Protein AF-A0A1R0KT71-F1 (afdb_monomer_lite)

pLDDT: mean 81.82, std 15.92, range [36.56, 95.31]

Structure (mmCIF, N/CA/C/O backbone):
data_AF-A0A1R0KT71-F1
#
_entry.id   AF-A0A1R0KT71-F1
#
loop_
_atom_site.group_PDB
_atom_site.id
_atom_site.type_symbol
_atom_site.label_atom_id
_atom_site.label_alt_id
_atom_site.label_comp_id
_atom_site.label_asym_id
_atom_site.label_entity_id
_atom_site.label_seq_id
_atom_site.pdbx_PDB_ins_code
_atom_site.Cartn_x
_atom_site.Cartn_y
_atom_site.Cartn_z
_atom_site.occupancy
_atom_site.B_iso_or_equiv
_atom_site.auth_seq_id
_atom_site.auth_comp_id
_atom_site.auth_asym_id
_atom_site.auth_atom_id
_atom_site.pdbx_PDB_model_num
ATOM 1 N N . MET A 1 1 ? 23.504 -13.081 -17.755 1.00 36.56 1 MET A N 1
ATOM 2 C CA . MET A 1 1 ? 23.406 -11.994 -16.762 1.00 36.56 1 MET A CA 1
ATOM 3 C C . MET A 1 1 ? 21.951 -11.585 -16.759 1.00 36.56 1 MET A C 1
ATOM 5 O O . MET A 1 1 ? 21.500 -11.019 -17.740 1.00 36.56 1 MET A O 1
ATOM 9 N N . THR A 1 2 ? 21.198 -12.072 -15.779 1.00 36.91 2 THR A N 1
ATOM 10 C CA . THR A 1 2 ? 19.734 -11.990 -15.740 1.00 36.91 2 THR A CA 1
ATOM 11 C C . THR A 1 2 ? 19.332 -10.580 -15.321 1.00 36.91 2 THR A C 1
ATOM 13 O O . THR A 1 2 ? 19.744 -10.135 -14.251 1.00 36.91 2 THR A O 1
ATOM 16 N N . GLU A 1 3 ? 18.587 -9.878 -16.178 1.00 36.72 3 GLU A N 1
ATOM 17 C CA . GLU A 1 3 ? 17.937 -8.607 -15.853 1.00 36.72 3 GLU A CA 1
ATOM 18 C C . GLU A 1 3 ? 17.087 -8.796 -14.595 1.00 36.72 3 GLU A C 1
ATOM 20 O O . GLU A 1 3 ? 16.128 -9.566 -14.579 1.00 36.72 3 GLU A O 1
ATOM 25 N N . GLN A 1 4 ? 17.475 -8.127 -13.513 1.00 39.97 4 GLN A N 1
ATOM 26 C CA . GLN A 1 4 ? 16.586 -7.941 -12.380 1.00 39.97 4 GLN A CA 1
ATOM 27 C C . GLN A 1 4 ? 15.488 -6.998 -12.867 1.00 39.97 4 GLN A C 1
ATOM 29 O O . GLN A 1 4 ? 15.783 -5.898 -13.333 1.00 39.97 4 GLN A O 1
ATOM 34 N N . ALA A 1 5 ? 14.235 -7.446 -12.803 1.00 41.44 5 ALA A N 1
ATOM 35 C CA . ALA A 1 5 ? 13.073 -6.578 -12.923 1.00 41.44 5 ALA A CA 1
ATOM 36 C C . ALA A 1 5 ? 13.077 -5.633 -11.711 1.00 41.44 5 ALA A C 1
ATOM 38 O O . ALA A 1 5 ? 12.441 -5.886 -10.692 1.00 41.44 5 ALA A O 1
ATOM 39 N N . SER A 1 6 ? 13.918 -4.607 -11.774 1.00 46.97 6 SER A N 1
ATOM 40 C CA . SER A 1 6 ? 14.161 -3.690 -10.674 1.00 46.97 6 SER A CA 1
ATOM 41 C C . SER A 1 6 ? 12.966 -2.752 -10.571 1.00 46.97 6 SER A C 1
ATOM 43 O O . SER A 1 6 ? 12.799 -1.880 -11.428 1.00 46.97 6 SER A O 1
ATOM 45 N N . CYS A 1 7 ? 12.139 -2.911 -9.532 1.00 45.00 7 CYS A N 1
ATOM 46 C CA . CYS A 1 7 ? 11.132 -1.921 -9.155 1.00 45.00 7 CYS A CA 1
ATOM 47 C C . CYS A 1 7 ? 11.887 -0.623 -8.741 1.00 45.00 7 CYS A C 1
ATOM 49 O O . CYS A 1 7 ? 12.167 -0.409 -7.570 1.00 45.00 7 CYS A O 1
ATOM 51 N N . THR A 1 8 ? 12.346 0.200 -9.692 1.00 49.62 8 THR A N 1
ATOM 52 C CA . THR A 1 8 ? 13.276 1.318 -9.424 1.00 49.62 8 THR A CA 1
ATOM 53 C C . THR A 1 8 ? 12.550 2.647 -9.507 1.00 49.62 8 THR A C 1
ATOM 55 O O . THR A 1 8 ? 12.324 3.101 -10.625 1.00 49.62 8 THR A O 1
ATOM 58 N N . PHE A 1 9 ? 12.222 3.320 -8.395 1.00 49.16 9 PHE A N 1
ATOM 59 C CA . PHE A 1 9 ? 11.550 4.622 -8.516 1.00 49.16 9 PHE A CA 1
ATOM 60 C C . PHE A 1 9 ? 11.795 5.613 -7.360 1.00 49.16 9 PHE A C 1
ATOM 62 O O . PHE A 1 9 ? 11.609 5.264 -6.207 1.00 49.16 9 PHE A O 1
ATOM 69 N N . GLY A 1 10 ? 12.136 6.865 -7.719 1.00 46.00 10 GLY A N 1
ATOM 70 C CA . GLY A 1 10 ? 11.823 8.124 -7.006 1.00 46.00 10 GLY A CA 1
ATOM 71 C C . GLY A 1 10 ? 12.517 8.441 -5.670 1.00 46.00 10 GLY A C 1
ATOM 72 O O . GLY A 1 10 ? 12.702 7.574 -4.830 1.00 46.00 10 GLY A O 1
ATOM 73 N N . ALA A 1 11 ? 12.874 9.713 -5.452 1.00 46.03 11 ALA A N 1
ATOM 74 C CA . ALA A 1 11 ? 13.258 10.247 -4.138 1.00 46.03 11 ALA A CA 1
ATOM 75 C C . ALA A 1 11 ? 12.005 10.470 -3.253 1.00 46.03 11 ALA A C 1
ATOM 77 O O . ALA A 1 11 ? 10.945 10.764 -3.811 1.00 46.03 11 ALA A O 1
ATOM 78 N N . PRO A 1 12 ? 12.104 10.367 -1.911 1.00 51.34 12 PRO A N 1
ATOM 79 C CA . PRO A 1 12 ? 10.950 10.451 -1.012 1.00 51.34 12 PRO A CA 1
ATOM 80 C C . PRO A 1 12 ? 10.270 11.825 -1.083 1.00 51.34 12 PRO A C 1
ATOM 82 O O . PRO A 1 12 ? 10.936 12.861 -1.078 1.00 51.34 12 PRO A O 1
ATOM 85 N N . VAL A 1 13 ? 8.936 11.819 -1.157 1.00 53.25 13 VAL A N 1
ATOM 86 C CA . VAL A 1 13 ? 8.107 12.995 -1.495 1.00 53.25 13 VAL A CA 1
ATOM 87 C C . VAL A 1 13 ? 7.342 13.591 -0.309 1.00 53.25 13 VAL A C 1
ATOM 89 O O . VAL A 1 13 ? 6.807 14.681 -0.451 1.00 53.25 13 VAL A O 1
ATOM 92 N N . HIS A 1 14 ? 7.354 12.974 0.877 1.00 53.25 14 HIS A N 1
ATOM 93 C CA . HIS A 1 14 ? 6.805 13.544 2.115 1.00 53.25 14 HIS A CA 1
ATOM 94 C C . HIS A 1 14 ? 7.548 12.971 3.338 1.00 53.25 14 HIS A C 1
ATOM 96 O O . HIS A 1 14 ? 7.906 11.800 3.347 1.00 53.25 14 HIS A O 1
ATOM 102 N N . GLU A 1 15 ? 7.776 13.776 4.385 1.00 57.28 15 GLU A N 1
ATOM 103 C CA . GLU A 1 15 ? 8.424 13.323 5.639 1.00 57.28 15 GLU A CA 1
ATOM 104 C C . GLU A 1 15 ? 7.526 12.368 6.458 1.00 57.28 15 GLU A C 1
ATOM 106 O O . GLU A 1 15 ? 7.992 11.642 7.337 1.00 57.28 15 GLU A O 1
ATOM 111 N N . GLN A 1 16 ? 6.221 12.341 6.165 1.00 73.44 16 GLN A N 1
ATOM 112 C CA . GLN A 1 16 ? 5.264 11.467 6.836 1.00 73.44 16 GLN A CA 1
ATOM 113 C C . GLN A 1 16 ? 5.287 10.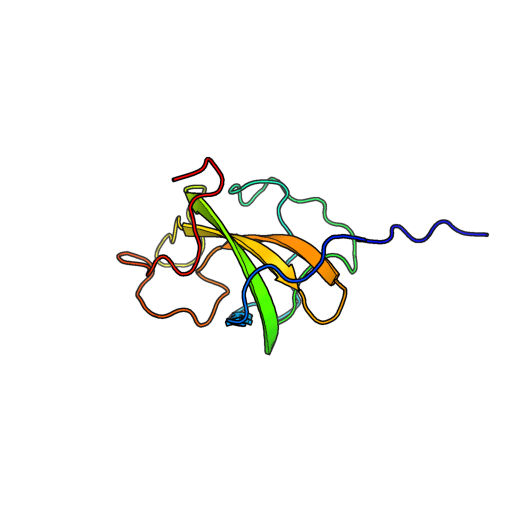057 6.244 1.00 73.44 16 GLN A C 1
ATOM 115 O O . GLN A 1 16 ? 4.886 9.834 5.102 1.00 73.44 16 GLN A O 1
ATOM 120 N N . ARG A 1 17 ? 5.691 9.101 7.082 1.00 85.12 17 ARG A N 1
ATOM 121 C CA . ARG A 1 17 ? 5.608 7.666 6.807 1.00 85.12 17 ARG A CA 1
ATOM 122 C C . ARG A 1 17 ? 4.395 7.044 7.489 1.00 85.12 17 ARG A C 1
ATOM 124 O O . ARG A 1 17 ? 4.103 7.347 8.647 1.00 85.12 17 ARG A O 1
ATOM 131 N N . TRP A 1 18 ? 3.762 6.110 6.797 1.00 91.38 18 TRP A N 1
ATOM 132 C CA . TRP A 1 18 ? 2.638 5.315 7.289 1.00 91.38 18 TRP A CA 1
ATOM 133 C C . TRP A 1 18 ? 3.025 3.846 7.300 1.00 91.38 18 TRP A C 1
ATOM 135 O O . TRP A 1 18 ? 3.858 3.424 6.510 1.00 91.38 18 TRP A O 1
ATOM 145 N N . GLN A 1 19 ? 2.468 3.058 8.209 1.00 93.00 19 GLN A N 1
ATOM 146 C CA . GLN A 1 19 ? 2.726 1.622 8.240 1.00 93.00 19 GLN A CA 1
ATOM 147 C C . GLN A 1 19 ? 1.653 0.876 7.467 1.00 93.00 19 GLN A C 1
ATOM 149 O O . GLN A 1 19 ? 0.460 1.148 7.627 1.00 93.00 19 GLN A O 1
ATOM 154 N N . ALA A 1 20 ? 2.092 -0.112 6.694 1.00 92.81 20 ALA A N 1
ATOM 155 C CA . ALA A 1 20 ? 1.199 -1.075 6.087 1.00 92.81 20 ALA A CA 1
ATOM 156 C C . ALA A 1 20 ? 0.564 -1.979 7.160 1.00 92.81 20 ALA A C 1
ATOM 158 O O . ALA A 1 20 ? 1.262 -2.606 7.964 1.00 92.81 20 ALA A O 1
ATOM 159 N N . VAL A 1 21 ? -0.760 -2.078 7.153 1.00 93.06 21 VAL A N 1
ATOM 160 C CA . VAL A 1 21 ? -1.572 -2.936 8.030 1.00 93.06 21 VAL A CA 1
ATOM 161 C C . VAL A 1 21 ? -2.441 -3.864 7.189 1.00 93.06 21 VAL A C 1
ATOM 163 O O . VAL A 1 21 ? -2.597 -3.646 5.992 1.00 93.06 21 VAL A O 1
ATOM 166 N N . ASP A 1 22 ? -2.947 -4.946 7.786 1.00 89.94 22 ASP A N 1
ATOM 167 C CA . ASP A 1 22 ? -3.835 -5.923 7.131 1.00 89.94 22 ASP A CA 1
ATOM 168 C C . ASP A 1 22 ? -3.290 -6.534 5.816 1.00 89.94 22 ASP A C 1
ATOM 170 O O . ASP A 1 22 ? -4.024 -7.105 5.012 1.00 89.94 22 ASP A O 1
ATOM 174 N N . ALA A 1 23 ? -1.970 -6.476 5.619 1.00 88.12 23 ALA A N 1
ATOM 175 C CA . ALA A 1 23 ? -1.243 -6.980 4.453 1.00 88.12 23 ALA A CA 1
ATOM 176 C C . ALA A 1 23 ? -0.508 -8.302 4.759 1.00 88.12 23 ALA A C 1
ATOM 178 O O . ALA A 1 23 ? 0.642 -8.516 4.355 1.00 88.12 23 ALA A O 1
ATOM 179 N N . VAL A 1 24 ? -1.151 -9.191 5.527 1.00 83.94 24 VAL A N 1
ATOM 180 C CA . VAL A 1 24 ? -0.589 -10.500 5.895 1.00 83.94 24 VAL A CA 1
ATOM 181 C C . VAL A 1 24 ? -0.395 -11.343 4.631 1.00 83.94 24 VAL A C 1
ATOM 183 O O . VAL A 1 24 ? -1.354 -11.662 3.936 1.00 83.94 24 VAL A O 1
ATOM 186 N N . GLY A 1 25 ? 0.853 -11.719 4.339 1.00 83.62 25 GLY A N 1
ATOM 187 C CA . GLY A 1 25 ? 1.221 -12.454 3.119 1.00 83.62 25 GLY A CA 1
ATOM 188 C C . GLY A 1 25 ? 1.687 -11.572 1.957 1.00 83.62 25 GLY A C 1
ATOM 189 O O . GLY A 1 25 ? 2.121 -12.105 0.938 1.00 83.62 25 GLY A O 1
ATOM 190 N N . GLY A 1 26 ? 1.676 -10.250 2.140 1.00 86.88 26 GLY A N 1
ATOM 191 C CA . GLY A 1 26 ? 2.089 -9.280 1.136 1.00 86.88 26 GLY A CA 1
ATOM 192 C C . GLY A 1 26 ? 0.957 -8.912 0.180 1.00 86.88 26 GLY A C 1
ATOM 193 O O . GLY A 1 26 ? 0.133 -9.739 -0.211 1.00 86.88 26 GLY A O 1
ATOM 194 N N . VAL A 1 27 ? 0.928 -7.644 -0.210 1.00 88.62 27 VAL A N 1
ATOM 195 C CA . VAL A 1 27 ? -0.014 -7.104 -1.186 1.00 88.62 27 VAL A CA 1
ATOM 196 C C . VAL A 1 27 ? 0.802 -6.509 -2.323 1.00 88.62 27 VAL A C 1
ATOM 198 O O . VAL A 1 27 ? 1.692 -5.689 -2.111 1.00 88.62 27 VAL A O 1
ATOM 201 N N . TYR A 1 28 ? 0.528 -6.954 -3.549 1.00 90.56 28 TYR A N 1
ATOM 202 C CA . TYR A 1 28 ? 1.177 -6.391 -4.731 1.00 90.56 28 TYR A CA 1
ATOM 203 C C . TYR A 1 28 ? 0.825 -4.911 -4.880 1.00 90.56 28 TYR A C 1
ATOM 205 O O . TYR A 1 28 ? -0.253 -4.478 -4.467 1.00 90.56 28 TYR A O 1
ATOM 213 N N . TRP A 1 29 ? 1.690 -4.151 -5.533 1.00 90.56 29 TRP A N 1
ATOM 214 C CA . TRP A 1 29 ? 1.340 -2.805 -5.973 1.00 90.56 29 TRP A CA 1
ATOM 215 C C . TRP A 1 29 ? 0.258 -2.826 -7.053 1.00 90.56 29 TRP A C 1
ATOM 217 O O . TRP A 1 29 ? 0.115 -3.810 -7.779 1.00 90.56 29 TRP A O 1
ATOM 227 N N . ARG A 1 30 ? -0.526 -1.751 -7.154 1.00 91.69 30 ARG A N 1
ATOM 228 C CA . ARG A 1 30 ? -1.454 -1.536 -8.272 1.00 91.69 30 ARG A CA 1
ATOM 229 C C . ARG A 1 30 ? -0.913 -0.489 -9.238 1.00 91.69 30 ARG A C 1
ATOM 231 O O . ARG A 1 30 ? -0.216 0.436 -8.821 1.00 91.69 30 ARG A O 1
ATOM 238 N N . ASN A 1 31 ? -1.253 -0.629 -10.514 1.00 88.00 31 ASN A N 1
ATOM 239 C CA . ASN A 1 31 ? -0.864 0.318 -11.562 1.00 88.00 31 ASN A CA 1
ATOM 240 C C . ASN A 1 31 ? -1.789 1.544 -11.609 1.00 88.00 31 ASN A C 1
ATOM 242 O O . ASN A 1 31 ? -1.379 2.614 -12.055 1.00 88.00 31 ASN A O 1
ATOM 246 N N . SER A 1 32 ? -3.007 1.402 -11.086 1.00 89.19 32 SER A N 1
ATOM 247 C CA . SER A 1 32 ? -4.014 2.453 -10.943 1.00 89.19 32 SER A CA 1
ATOM 248 C C . SER A 1 32 ? -4.858 2.218 -9.676 1.00 89.19 32 SER A C 1
ATOM 250 O O . SER A 1 32 ? -4.692 1.182 -9.023 1.00 89.19 32 SER A O 1
ATOM 252 N N . PRO A 1 33 ? -5.781 3.128 -9.309 1.00 91.81 33 PRO A N 1
ATOM 253 C CA . PRO A 1 33 ? -6.749 2.956 -8.214 1.00 91.81 33 PRO A CA 1
ATOM 254 C C . PRO A 1 33 ? -7.782 1.823 -8.415 1.00 91.81 33 PRO A C 1
ATOM 256 O O . PRO A 1 33 ? -8.913 1.908 -7.940 1.00 91.81 33 PRO A O 1
ATOM 259 N N . HIS A 1 34 ? -7.429 0.754 -9.127 1.00 92.25 34 HIS A N 1
ATOM 260 C CA . HIS A 1 34 ? -8.290 -0.385 -9.406 1.00 92.25 34 HIS A CA 1
ATOM 261 C C . HIS A 1 34 ? -7.700 -1.665 -8.826 1.00 92.25 34 HIS A C 1
ATOM 263 O O . HIS A 1 34 ? -6.532 -1.998 -9.028 1.00 92.25 34 HIS A O 1
ATOM 269 N N . TRP A 1 35 ? -8.531 -2.440 -8.129 1.00 88.44 35 TRP A N 1
ATOM 270 C CA . TRP A 1 35 ? -8.070 -3.616 -7.392 1.00 88.44 35 TRP A CA 1
ATOM 271 C C . TRP A 1 35 ? -7.465 -4.682 -8.307 1.00 88.44 35 TRP A C 1
ATOM 273 O O . TRP A 1 35 ? -6.498 -5.344 -7.932 1.00 88.44 35 TRP A O 1
ATOM 283 N N . ASN A 1 36 ? -8.025 -4.841 -9.504 1.00 88.25 36 ASN A N 1
ATOM 284 C CA . ASN A 1 36 ? -7.590 -5.855 -10.461 1.00 88.25 36 ASN A CA 1
ATOM 285 C C . ASN A 1 36 ? -6.463 -5.374 -11.385 1.00 88.25 36 ASN A C 1
ATOM 287 O O . ASN A 1 36 ? -5.880 -6.203 -12.082 1.00 88.25 36 ASN A O 1
ATOM 291 N N . ASP A 1 37 ? -6.129 -4.080 -11.376 1.00 87.81 37 ASP A N 1
ATOM 292 C CA . ASP A 1 37 ? -5.048 -3.519 -12.189 1.00 87.81 37 ASP A CA 1
ATOM 293 C C . ASP A 1 37 ? -3.703 -3.671 -11.464 1.00 87.81 37 ASP A C 1
ATOM 295 O O . ASP A 1 37 ? -3.179 -2.762 -10.819 1.00 87.81 37 ASP A O 1
ATOM 299 N N . THR A 1 38 ? -3.209 -4.908 -11.468 1.00 82.94 38 THR A N 1
ATOM 300 C CA . THR A 1 38 ? -2.030 -5.352 -10.720 1.00 82.94 38 THR A CA 1
ATOM 301 C C . THR A 1 38 ? -1.055 -6.056 -11.640 1.00 82.94 38 THR A C 1
ATOM 303 O O . THR A 1 38 ? -1.375 -7.130 -12.157 1.00 82.94 38 THR A O 1
ATOM 306 N N . ASP A 1 39 ? 0.181 -5.574 -11.699 1.00 70.19 39 ASP A N 1
ATOM 307 C CA . ASP A 1 39 ? 1.287 -6.411 -12.147 1.00 70.19 39 ASP A CA 1
ATOM 308 C C . ASP A 1 39 ? 1.729 -7.309 -10.990 1.00 70.19 39 ASP A C 1
ATOM 310 O O . ASP A 1 39 ? 2.359 -6.877 -10.025 1.00 70.19 39 ASP A O 1
ATOM 314 N N . ARG A 1 40 ? 1.355 -8.593 -11.057 1.00 77.94 40 ARG A N 1
ATOM 315 C CA . ARG A 1 40 ? 1.678 -9.606 -10.034 1.00 77.94 40 ARG A CA 1
ATOM 316 C C . ARG A 1 40 ? 3.131 -10.058 -10.148 1.00 77.94 40 ARG A C 1
ATOM 318 O O . ARG A 1 40 ? 3.408 -11.238 -10.353 1.00 77.94 40 ARG A O 1
ATOM 325 N N . ILE A 1 41 ? 4.057 -9.113 -10.048 1.00 72.94 41 ILE A N 1
ATOM 326 C CA . ILE A 1 41 ? 5.493 -9.371 -10.068 1.00 72.94 41 ILE A CA 1
ATOM 327 C C . ILE A 1 41 ? 5.902 -9.803 -8.655 1.00 72.94 41 ILE A C 1
ATOM 329 O O . ILE A 1 41 ? 5.792 -9.007 -7.716 1.00 72.94 41 ILE A O 1
ATOM 333 N N . PRO A 1 42 ? 6.361 -11.053 -8.454 1.00 69.69 42 PRO A N 1
ATOM 334 C CA . PRO A 1 42 ? 6.836 -11.496 -7.150 1.00 69.69 42 PRO A CA 1
ATOM 335 C C . PRO A 1 42 ? 7.944 -10.573 -6.634 1.00 69.69 42 PRO A C 1
ATOM 337 O O . PRO A 1 42 ? 8.934 -10.343 -7.322 1.00 69.69 42 PRO A O 1
ATOM 340 N N . GLY A 1 43 ? 7.771 -10.044 -5.423 1.00 69.38 43 GLY A N 1
ATOM 341 C CA . GLY A 1 43 ? 8.726 -9.120 -4.806 1.00 69.38 43 GLY A CA 1
ATOM 342 C C . GLY A 1 43 ? 8.455 -7.630 -5.046 1.00 69.38 43 GLY A C 1
ATOM 343 O O . GLY A 1 43 ? 9.016 -6.827 -4.307 1.00 69.38 43 GLY A O 1
ATOM 344 N N . CYS A 1 44 ? 7.569 -7.249 -5.978 1.00 74.25 44 CYS A N 1
ATOM 345 C CA . CYS A 1 44 ? 7.090 -5.867 -6.100 1.00 74.25 44 CYS A CA 1
ATOM 346 C C . CYS A 1 44 ? 5.721 -5.737 -5.400 1.00 74.25 44 CYS A C 1
ATOM 348 O O . CYS A 1 44 ? 4.664 -6.041 -5.956 1.00 74.25 44 CYS A O 1
ATOM 350 N N . GLY A 1 45 ? 5.755 -5.305 -4.144 1.00 84.12 45 GLY A N 1
ATOM 351 C CA . GLY A 1 45 ? 4.597 -5.123 -3.274 1.00 84.12 45 GLY A CA 1
ATOM 352 C C . GLY A 1 45 ? 5.040 -4.611 -1.910 1.00 84.12 45 GLY A C 1
ATOM 353 O O . GLY A 1 45 ? 6.217 -4.301 -1.720 1.00 84.12 45 GLY A O 1
ATOM 354 N N . PHE A 1 46 ? 4.110 -4.575 -0.968 1.00 88.94 46 PHE A N 1
ATOM 355 C CA . PHE A 1 46 ? 4.359 -4.197 0.418 1.00 88.94 46 PHE A CA 1
ATOM 356 C C . PHE A 1 46 ? 3.882 -5.299 1.365 1.00 88.94 46 PHE A C 1
ATOM 358 O O . PHE A 1 46 ? 2.946 -6.047 1.063 1.00 88.94 46 PHE A O 1
ATOM 365 N N . TYR A 1 47 ? 4.528 -5.408 2.518 1.00 91.38 47 TYR A N 1
ATOM 366 C CA . TYR A 1 47 ? 4.173 -6.341 3.579 1.00 91.38 47 TYR A CA 1
ATOM 367 C C . TYR A 1 47 ? 3.689 -5.587 4.807 1.00 91.38 47 TYR A C 1
ATOM 369 O O . TYR A 1 47 ? 4.037 -4.432 5.036 1.00 91.38 47 TYR A O 1
ATOM 377 N N . GLN A 1 48 ? 2.901 -6.264 5.639 1.00 92.94 48 GLN A N 1
ATOM 378 C CA . GLN A 1 48 ? 2.502 -5.706 6.924 1.00 92.94 48 GLN A CA 1
ATOM 379 C C . GLN A 1 48 ? 3.729 -5.280 7.749 1.00 92.94 48 GLN A C 1
ATOM 381 O O . GLN A 1 48 ? 4.658 -6.063 7.950 1.00 92.94 48 GLN A O 1
ATOM 386 N N . GLY A 1 49 ? 3.684 -4.052 8.265 1.00 91.69 49 GLY A N 1
ATOM 387 C CA . GLY A 1 49 ? 4.756 -3.423 9.031 1.00 91.69 49 GLY A CA 1
ATOM 388 C C . GLY A 1 49 ? 5.775 -2.644 8.195 1.00 91.69 49 GLY A C 1
ATOM 389 O O . GLY A 1 49 ? 6.575 -1.923 8.791 1.00 91.69 49 GLY A O 1
ATOM 390 N N . ASP A 1 50 ? 5.746 -2.742 6.860 1.00 91.75 50 ASP A N 1
ATOM 391 C CA . ASP A 1 50 ? 6.584 -1.901 5.999 1.00 91.75 50 ASP A CA 1
ATOM 392 C C . ASP A 1 50 ? 6.155 -0.425 6.108 1.00 91.75 50 ASP A C 1
ATOM 394 O O . ASP A 1 50 ? 4.981 -0.112 6.345 1.00 91.75 50 ASP A O 1
ATOM 398 N N . TYR A 1 51 ? 7.121 0.486 5.960 1.00 92.50 51 TYR A N 1
ATOM 399 C CA . TYR A 1 51 ? 6.878 1.927 5.971 1.00 92.50 51 TYR A CA 1
ATOM 400 C C . TYR A 1 51 ? 6.654 2.444 4.552 1.00 92.50 51 TYR A C 1
ATOM 402 O O . TYR A 1 51 ? 7.458 2.210 3.653 1.00 92.50 51 TYR A O 1
ATOM 410 N N . ILE A 1 52 ? 5.563 3.180 4.382 1.00 92.19 52 ILE A N 1
ATOM 411 C CA . ILE A 1 52 ? 5.040 3.665 3.116 1.00 92.19 52 ILE A CA 1
ATOM 412 C C . ILE A 1 52 ? 5.032 5.195 3.118 1.00 92.19 52 ILE A C 1
ATOM 414 O O . ILE A 1 52 ? 4.485 5.831 4.023 1.00 92.19 52 ILE A O 1
ATOM 418 N N . HIS A 1 53 ? 5.608 5.781 2.075 1.00 89.88 53 HIS A N 1
ATOM 419 C CA . HIS A 1 53 ? 5.628 7.220 1.816 1.00 89.88 53 HIS A CA 1
ATOM 420 C C . HIS A 1 53 ? 4.540 7.563 0.804 1.00 89.88 53 HIS A C 1
ATOM 422 O O . HIS A 1 53 ? 4.531 7.019 -0.302 1.00 89.88 53 HIS A O 1
ATOM 428 N N . LEU A 1 54 ? 3.612 8.450 1.166 1.00 90.81 54 LEU A N 1
ATOM 429 C CA . LEU A 1 54 ? 2.520 8.846 0.270 1.00 90.81 54 LEU A CA 1
ATOM 430 C C . LEU A 1 54 ? 2.994 9.946 -0.678 1.00 90.81 54 LEU A C 1
ATOM 432 O O . LEU A 1 54 ? 3.646 10.902 -0.264 1.00 90.81 54 LEU A O 1
ATOM 436 N N . ILE A 1 55 ? 2.649 9.803 -1.954 1.00 90.00 55 ILE A N 1
ATOM 437 C CA . ILE A 1 55 ? 2.986 10.760 -3.012 1.00 90.00 55 ILE A CA 1
ATOM 438 C C . ILE A 1 55 ? 1.775 11.637 -3.301 1.00 90.00 55 ILE A C 1
ATOM 440 O O . ILE A 1 55 ? 1.862 12.860 -3.275 1.00 90.00 55 ILE A O 1
ATOM 444 N N . CYS A 1 56 ? 0.647 10.994 -3.591 1.00 90.56 56 CYS A N 1
ATOM 445 C CA . CYS A 1 56 ? -0.614 11.649 -3.899 1.00 90.56 56 CYS A CA 1
ATOM 446 C C . CYS A 1 56 ? -1.785 10.682 -3.684 1.00 90.56 56 CYS A C 1
ATOM 448 O O . CYS A 1 56 ? -1.559 9.474 -3.576 1.00 90.56 56 CYS A O 1
ATOM 450 N N . TYR A 1 57 ? -3.015 11.192 -3.620 1.00 92.69 57 TYR A N 1
ATOM 451 C CA . TYR A 1 57 ? -4.231 10.384 -3.527 1.00 92.69 57 TYR A CA 1
ATOM 452 C C . TYR A 1 57 ? -5.089 10.453 -4.792 1.00 92.69 57 TYR A C 1
ATOM 454 O O . TYR A 1 57 ? -5.017 11.411 -5.559 1.00 92.69 57 TYR A O 1
ATOM 462 N N . ASP A 1 58 ? -5.920 9.432 -4.969 1.00 94.69 58 ASP A N 1
ATOM 463 C CA . ASP A 1 58 ? -7.001 9.378 -5.949 1.00 94.69 58 ASP A CA 1
ATOM 464 C C . ASP A 1 58 ? -8.143 8.498 -5.402 1.00 94.69 58 ASP A C 1
ATOM 466 O O . ASP A 1 58 ? -7.977 7.778 -4.410 1.00 94.69 58 ASP A O 1
ATOM 470 N N . TYR A 1 59 ? -9.309 8.538 -6.039 1.00 94.06 59 TYR A N 1
ATOM 471 C CA . TYR A 1 59 ? -10.435 7.670 -5.718 1.00 94.06 59 TYR A CA 1
ATOM 472 C C . TYR A 1 59 ? -10.600 6.560 -6.751 1.00 94.06 59 TYR A C 1
ATOM 474 O O . TYR A 1 59 ? -10.454 6.765 -7.952 1.00 94.06 59 TYR A O 1
ATOM 482 N N . GLY A 1 60 ? -10.971 5.372 -6.280 1.00 93.62 60 GLY A N 1
ATOM 483 C CA . GLY A 1 60 ? -11.064 4.203 -7.142 1.00 93.62 60 GLY A CA 1
ATOM 484 C C . GLY A 1 60 ? -11.966 3.101 -6.611 1.00 93.62 60 GLY A C 1
ATOM 485 O O . GLY A 1 60 ? -12.990 3.357 -5.967 1.00 93.62 60 GLY A O 1
ATOM 486 N N . ASP A 1 61 ? -11.581 1.860 -6.898 1.00 94.88 61 ASP A N 1
ATOM 487 C CA . ASP A 1 61 ? -12.323 0.674 -6.483 1.00 94.88 61 ASP A CA 1
ATOM 488 C C . AS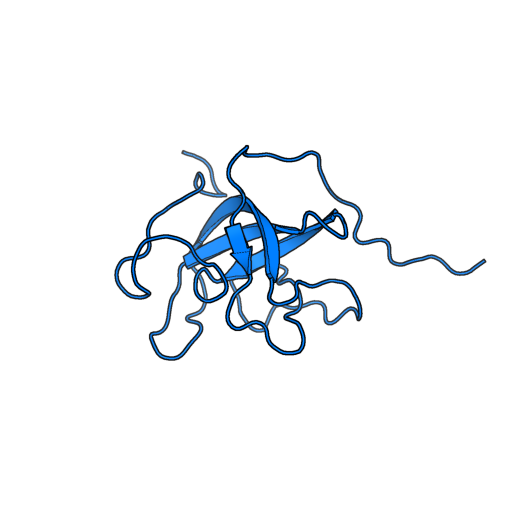P A 1 61 ? -12.444 0.607 -4.958 1.00 94.88 61 ASP A C 1
ATOM 490 O O . ASP A 1 61 ? -11.535 0.975 -4.214 1.00 94.88 61 ASP A O 1
ATOM 494 N N . ALA A 1 62 ? -13.580 0.097 -4.490 1.00 92.69 62 ALA A N 1
ATOM 495 C CA . ALA A 1 62 ? -13.813 -0.132 -3.074 1.00 92.69 62 ALA A CA 1
ATOM 496 C C . ALA A 1 62 ? -13.037 -1.371 -2.597 1.00 92.69 62 ALA A C 1
ATOM 498 O O . ALA A 1 62 ? -13.181 -2.450 -3.174 1.00 92.69 62 ALA A O 1
ATOM 499 N N . VAL A 1 63 ? -12.263 -1.231 -1.519 1.00 90.06 63 VAL A N 1
ATOM 500 C CA . VAL A 1 63 ? -11.472 -2.319 -0.923 1.00 90.06 63 VAL A CA 1
ATOM 501 C C . VAL A 1 63 ? -11.825 -2.504 0.554 1.00 90.06 63 VAL A C 1
ATOM 503 O O . VAL A 1 63 ? -12.166 -1.557 1.268 1.00 90.06 63 VAL A O 1
ATOM 506 N N . GLY A 1 64 ? -11.753 -3.755 1.011 1.00 85.12 64 GLY A N 1
ATOM 507 C CA . GLY A 1 64 ? -12.005 -4.142 2.397 1.00 85.12 64 GLY A CA 1
ATOM 508 C C . GLY A 1 64 ? -13.495 -4.198 2.777 1.00 85.12 64 GLY A C 1
ATOM 509 O O . GLY A 1 64 ? -14.369 -3.844 1.982 1.00 85.12 64 GLY A O 1
ATOM 510 N N . PRO A 1 65 ? -13.814 -4.632 4.012 1.00 83.12 65 PRO A N 1
ATOM 511 C CA . PRO A 1 65 ? -15.192 -4.878 4.466 1.00 83.12 65 PRO A CA 1
ATOM 512 C C . PRO A 1 65 ? -16.104 -3.646 4.458 1.00 83.12 65 PRO A C 1
ATOM 514 O O . PRO A 1 65 ? -17.327 -3.768 4.430 1.00 83.12 65 PRO A O 1
ATOM 517 N N . HIS A 1 66 ? -15.509 -2.456 4.503 1.00 85.31 66 HIS A N 1
ATOM 518 C CA . HIS A 1 66 ? -16.216 -1.181 4.565 1.00 85.31 66 HIS A CA 1
ATOM 519 C C . HIS A 1 66 ? -16.162 -0.391 3.253 1.00 85.31 66 HIS A C 1
ATOM 521 O O . HIS A 1 66 ? -16.700 0.711 3.191 1.00 85.31 66 HIS A O 1
ATOM 527 N N . GLY A 1 67 ? -15.548 -0.960 2.210 1.00 88.75 67 GLY A N 1
ATOM 528 C CA . GLY A 1 67 ? -15.523 -0.385 0.872 1.00 88.75 67 GLY A CA 1
ATOM 529 C C . GLY A 1 67 ? -14.780 0.947 0.778 1.00 88.75 67 GLY A C 1
ATOM 530 O O . GLY A 1 67 ? -15.300 1.879 0.166 1.00 88.75 67 GLY A O 1
ATOM 531 N N . ASN A 1 68 ? -13.583 1.034 1.367 1.00 89.88 68 ASN A N 1
ATOM 532 C CA . ASN A 1 68 ? -12.747 2.229 1.279 1.00 89.88 68 ASN A CA 1
ATOM 533 C C . ASN A 1 68 ? -12.344 2.461 -0.184 1.00 89.88 68 ASN A C 1
ATOM 535 O O . ASN A 1 68 ? -11.812 1.561 -0.837 1.00 89.88 68 ASN A O 1
ATOM 539 N N . ARG A 1 69 ? -12.628 3.655 -0.704 1.00 94.38 69 ARG A N 1
ATOM 540 C CA . ARG A 1 69 ? -12.327 4.049 -2.089 1.00 94.38 69 ARG A CA 1
ATOM 541 C C . ARG A 1 69 ? -11.139 4.988 -2.200 1.00 94.38 69 ARG A C 1
ATOM 543 O O . ARG A 1 69 ? -10.840 5.406 -3.312 1.00 94.38 69 ARG A O 1
ATOM 550 N N . LEU A 1 70 ? -10.510 5.358 -1.088 1.00 95.06 70 LEU A N 1
ATOM 551 C CA . LEU A 1 70 ? -9.328 6.201 -1.100 1.00 95.06 70 LEU A CA 1
ATOM 552 C C . LEU A 1 70 ? -8.100 5.355 -1.429 1.00 95.06 70 LEU A C 1
ATOM 554 O O . LEU A 1 70 ? -7.818 4.349 -0.774 1.00 95.06 70 LEU A O 1
ATOM 558 N N . TRP A 1 71 ? -7.367 5.782 -2.445 1.00 95.31 71 TRP A N 1
ATOM 559 C CA . TRP A 1 71 ? -6.116 5.181 -2.872 1.00 95.31 71 TRP A CA 1
ATOM 560 C C . TRP A 1 71 ? -5.007 6.214 -2.812 1.00 95.31 71 TRP A C 1
ATOM 562 O O . TRP A 1 71 ? -5.220 7.386 -3.099 1.00 95.31 71 TRP A O 1
ATOM 572 N N . TYR A 1 72 ? -3.806 5.760 -2.493 1.00 93.88 72 TYR A N 1
ATOM 573 C CA . TYR A 1 72 ? -2.600 6.558 -2.562 1.00 93.88 72 TYR A CA 1
ATOM 574 C C . TYR A 1 72 ? -1.653 5.967 -3.581 1.00 93.88 72 TYR A C 1
ATOM 576 O O . TYR A 1 72 ? -1.385 4.767 -3.559 1.00 93.88 72 TYR A O 1
ATOM 584 N N . ARG A 1 73 ? -1.078 6.818 -4.426 1.00 92.25 73 ARG A N 1
ATOM 585 C CA . ARG A 1 73 ? 0.191 6.492 -5.060 1.00 92.25 73 ARG A CA 1
ATOM 586 C C . ARG A 1 73 ? 1.271 6.651 -4.002 1.00 92.25 73 ARG A C 1
ATOM 588 O O . ARG A 1 73 ? 1.389 7.715 -3.395 1.00 92.25 73 ARG A O 1
ATOM 595 N N . ALA A 1 74 ? 2.025 5.595 -3.756 1.00 91.38 74 ALA A N 1
ATOM 596 C CA . ALA A 1 74 ? 2.924 5.520 -2.623 1.00 91.38 74 ALA A CA 1
ATOM 597 C C . ALA A 1 74 ? 4.190 4.727 -2.944 1.00 91.38 74 ALA A C 1
ATOM 599 O O . ALA A 1 74 ? 4.269 4.043 -3.96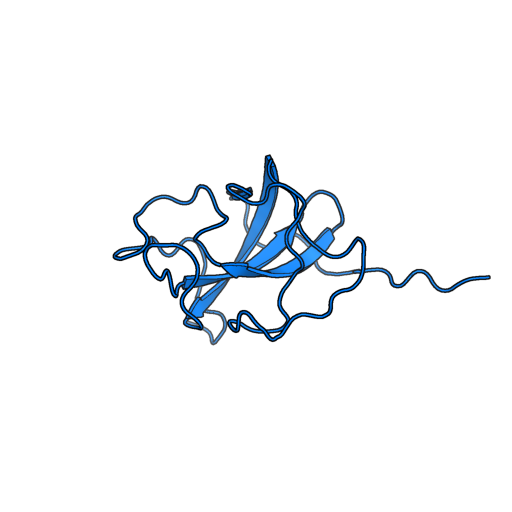6 1.00 91.38 74 ALA A O 1
ATOM 600 N N . GLN A 1 75 ? 5.171 4.848 -2.058 1.00 89.06 75 GLN A N 1
ATOM 601 C CA . GLN A 1 75 ? 6.487 4.243 -2.172 1.00 89.06 75 GLN A CA 1
ATOM 602 C C . GLN A 1 75 ? 6.821 3.459 -0.904 1.00 89.06 75 GLN A C 1
ATOM 604 O O . GLN A 1 75 ? 6.730 4.010 0.191 1.00 89.06 75 GLN A O 1
ATOM 609 N N . ASP A 1 76 ? 7.227 2.199 -1.041 1.00 87.75 76 ASP A N 1
ATOM 610 C CA . ASP A 1 76 ? 7.761 1.417 0.080 1.00 87.75 76 ASP A CA 1
ATOM 611 C C . ASP A 1 76 ? 9.223 1.806 0.345 1.00 87.75 76 ASP A C 1
ATOM 613 O O . ASP A 1 76 ? 10.071 1.768 -0.548 1.00 87.75 76 ASP A O 1
ATOM 617 N N . GLU A 1 77 ? 9.516 2.175 1.592 1.00 86.06 77 GLU A N 1
ATOM 618 C CA . GLU A 1 77 ? 10.845 2.568 2.067 1.00 86.06 77 GLU A CA 1
ATOM 619 C C . GLU A 1 77 ? 11.874 1.438 1.934 1.00 86.06 77 GLU A C 1
ATOM 621 O O . GLU A 1 77 ? 13.056 1.685 1.700 1.00 86.06 77 GLU A O 1
ATOM 626 N N . LYS A 1 78 ? 11.441 0.182 2.076 1.00 85.31 78 LYS A N 1
ATOM 627 C CA . LYS A 1 78 ? 12.341 -0.970 2.173 1.00 85.31 78 LYS A CA 1
ATOM 628 C C . LYS A 1 78 ? 12.946 -1.378 0.836 1.00 85.31 78 LYS A C 1
ATOM 630 O O . LYS A 1 78 ? 14.125 -1.723 0.774 1.00 85.31 78 LYS A O 1
ATOM 635 N N . ASN A 1 79 ? 12.133 -1.415 -0.214 1.00 79.88 79 ASN A N 1
ATOM 636 C CA . ASN A 1 79 ? 12.533 -1.885 -1.545 1.00 79.88 79 ASN A CA 1
ATOM 637 C C . ASN A 1 79 ? 12.478 -0.781 -2.612 1.00 79.88 79 ASN A C 1
ATOM 639 O O . ASN A 1 79 ? 12.821 -1.041 -3.764 1.00 79.88 79 ASN A O 1
ATOM 643 N N . ASN A 1 80 ? 12.069 0.433 -2.233 1.00 81.38 80 ASN A N 1
ATOM 644 C CA . ASN A 1 80 ? 11.953 1.585 -3.117 1.00 81.38 80 ASN A CA 1
ATOM 645 C C . ASN A 1 80 ? 10.994 1.366 -4.306 1.00 81.38 80 ASN A C 1
ATOM 647 O O . ASN A 1 80 ? 11.150 1.973 -5.370 1.00 81.38 80 ASN A O 1
ATOM 651 N N . SER A 1 81 ? 10.017 0.470 -4.133 1.00 84.00 81 SER A N 1
ATOM 652 C CA . SER A 1 81 ? 8.983 0.179 -5.125 1.00 84.00 81 SER A CA 1
ATOM 653 C C . SER A 1 81 ? 7.806 1.143 -4.985 1.00 84.00 81 SER A C 1
ATOM 655 O O . SER A 1 81 ? 7.506 1.613 -3.889 1.00 84.00 81 SER A O 1
ATOM 657 N N . ILE A 1 82 ? 7.155 1.458 -6.108 1.00 86.25 82 ILE A N 1
ATOM 658 C CA . ILE A 1 82 ? 6.059 2.429 -6.177 1.00 86.25 82 ILE A CA 1
ATOM 659 C C . ILE A 1 82 ? 4.838 1.792 -6.821 1.00 86.25 82 ILE A C 1
ATOM 661 O O . ILE A 1 82 ? 4.955 1.064 -7.806 1.00 86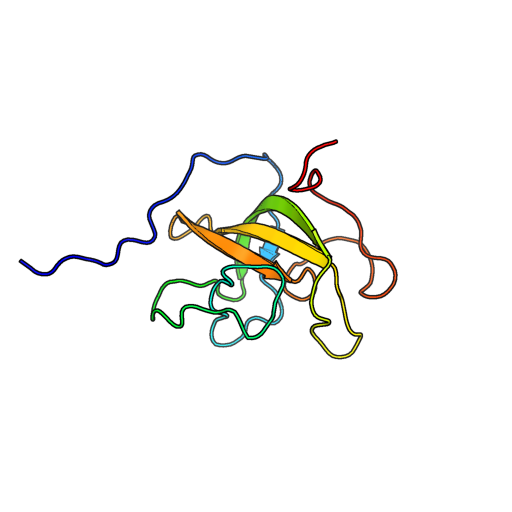.25 82 ILE A O 1
ATOM 665 N N . GLY A 1 83 ? 3.666 2.155 -6.317 1.00 90.25 83 GLY A N 1
ATOM 666 C CA . GLY A 1 83 ? 2.395 1.895 -6.974 1.00 90.25 83 GLY A CA 1
ATOM 667 C C . GLY A 1 83 ? 1.232 2.482 -6.197 1.00 90.25 83 GLY A C 1
ATOM 668 O O . GLY A 1 83 ? 1.416 3.327 -5.323 1.00 90.25 83 GLY A O 1
ATOM 669 N N . PHE A 1 84 ? 0.026 2.036 -6.525 1.00 92.62 84 PHE A N 1
ATOM 670 C CA . PHE A 1 84 ? -1.182 2.402 -5.803 1.00 92.62 84 PHE A CA 1
ATOM 671 C C . PHE A 1 84 ? -1.476 1.408 -4.675 1.00 92.62 84 PHE A C 1
ATOM 673 O O . PHE A 1 84 ? -1.423 0.189 -4.864 1.00 92.62 84 PHE A O 1
ATOM 680 N N . ILE A 1 85 ? -1.805 1.953 -3.507 1.00 93.31 85 ILE A N 1
ATOM 681 C CA . ILE A 1 85 ? -2.227 1.252 -2.294 1.00 93.31 85 ILE A CA 1
ATOM 682 C C . ILE A 1 85 ? -3.547 1.850 -1.815 1.00 93.31 85 ILE A C 1
ATOM 684 O O . ILE A 1 85 ? -3.719 3.065 -1.809 1.00 93.31 85 ILE A O 1
ATOM 688 N N . ASN A 1 86 ? -4.496 1.006 -1.424 1.00 95.06 86 ASN A N 1
ATOM 689 C CA . ASN A 1 86 ? -5.734 1.483 -0.820 1.00 95.06 86 ASN A CA 1
ATOM 690 C C . ASN A 1 86 ? -5.490 1.877 0.643 1.00 95.06 86 ASN A C 1
ATOM 692 O O . ASN A 1 86 ? -4.784 1.168 1.358 1.00 95.06 86 ASN A O 1
ATOM 696 N N . ASP A 1 87 ? -6.118 2.961 1.092 1.00 93.75 87 ASP A N 1
ATOM 697 C CA . ASP A 1 87 ? -6.039 3.478 2.464 1.00 93.75 87 ASP A CA 1
ATOM 698 C C . ASP A 1 87 ? -6.430 2.433 3.525 1.00 93.75 87 ASP A C 1
ATOM 700 O O . ASP A 1 87 ? -5.903 2.456 4.629 1.00 93.75 87 ASP A O 1
ATOM 704 N N . HIS A 1 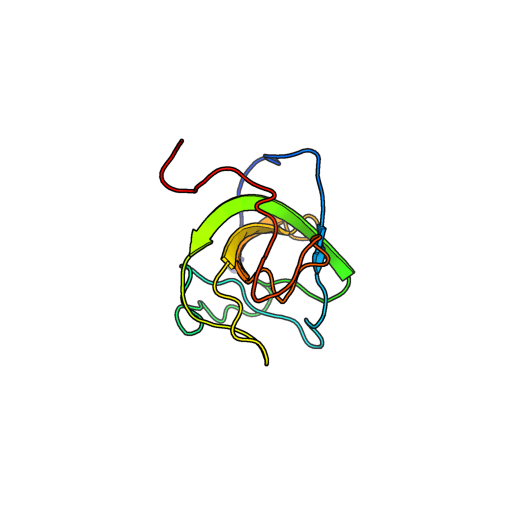88 ? -7.249 1.433 3.171 1.00 93.38 88 HIS A N 1
ATOM 705 C CA . HIS A 1 88 ? -7.524 0.268 4.021 1.00 93.38 88 HIS A CA 1
ATOM 706 C C . HIS A 1 88 ? -6.260 -0.439 4.538 1.00 93.38 88 HIS A C 1
ATOM 708 O O . HIS A 1 88 ? -6.283 -0.982 5.638 1.00 93.38 88 HIS A O 1
ATOM 714 N N . TYR A 1 89 ? -5.177 -0.441 3.759 1.00 94.19 89 TYR A N 1
ATOM 715 C CA . TYR A 1 89 ? -3.919 -1.088 4.127 1.00 94.19 89 TYR A CA 1
ATOM 716 C C . TYR A 1 89 ? -2.946 -0.158 4.846 1.00 94.19 89 TYR A C 1
ATOM 718 O O . TYR A 1 89 ? -1.790 -0.527 5.028 1.00 94.19 89 TYR A O 1
ATOM 726 N N . LEU A 1 90 ? -3.363 1.043 5.239 1.00 93.06 90 LEU A N 1
ATOM 727 C CA . LEU A 1 90 ? -2.518 2.006 5.931 1.00 93.06 90 LEU A CA 1
ATOM 728 C C . LEU A 1 90 ? -3.070 2.297 7.325 1.00 93.06 90 LEU A C 1
ATOM 730 O O . LEU A 1 90 ? -4.274 2.314 7.554 1.00 93.06 90 LEU A O 1
ATOM 734 N N . ASN A 1 91 ? -2.178 2.567 8.274 1.00 93.00 91 ASN A N 1
ATOM 735 C CA . ASN A 1 91 ? -2.548 3.029 9.614 1.00 93.00 91 ASN A CA 1
ATOM 736 C C . ASN A 1 91 ? -2.833 4.547 9.673 1.00 93.00 91 ASN A C 1
ATOM 738 O O . ASN A 1 91 ? -2.527 5.209 10.669 1.00 93.00 91 ASN A O 1
ATOM 742 N N . THR A 1 92 ? -3.379 5.105 8.597 1.00 89.44 92 THR A N 1
ATOM 743 C CA . THR A 1 92 ? -3.786 6.508 8.490 1.00 89.44 92 THR A CA 1
ATOM 744 C C . THR A 1 92 ? -4.951 6.822 9.438 1.00 89.44 92 THR A C 1
ATOM 746 O O . THR A 1 92 ? -5.756 5.949 9.773 1.00 89.44 92 THR A O 1
ATOM 749 N N . PRO A 1 93 ? -5.074 8.071 9.926 1.00 85.38 93 PRO A N 1
ATOM 750 C CA . PRO A 1 93 ? -6.227 8.479 10.715 1.00 85.38 93 PRO A CA 1
ATOM 751 C C . PRO A 1 93 ? -7.495 8.510 9.853 1.00 85.38 93 PRO A C 1
ATOM 753 O O . PRO A 1 93 ? -7.460 8.861 8.673 1.00 85.38 93 PRO A O 1
ATOM 756 N N . GLY A 1 94 ? -8.646 8.245 10.468 1.00 85.56 94 GLY A N 1
ATOM 757 C CA . GLY A 1 94 ? -9.950 8.292 9.806 1.00 85.56 94 GLY A CA 1
ATOM 758 C C . GLY A 1 94 ? -10.661 6.943 9.811 1.00 85.56 94 GLY A C 1
ATOM 759 O O . GLY A 1 94 ? -10.343 6.050 10.594 1.00 85.56 94 GLY A O 1
ATOM 760 N N . THR A 1 95 ? -11.681 6.823 8.967 1.00 84.50 95 THR A N 1
ATOM 761 C CA . THR A 1 95 ? -12.467 5.592 8.788 1.00 84.50 95 THR A CA 1
ATOM 762 C C . THR A 1 95 ? -12.650 5.316 7.305 1.00 84.50 95 THR A C 1
ATOM 764 O O . THR A 1 95 ? -12.576 6.239 6.507 1.00 84.50 95 THR A O 1
ATOM 767 N N . ALA A 1 96 ? -12.985 4.087 6.916 1.00 80.25 96 ALA A N 1
ATOM 768 C CA . ALA A 1 96 ? -13.241 3.769 5.509 1.00 80.25 96 ALA A CA 1
ATOM 769 C C . ALA A 1 96 ? -14.334 4.647 4.857 1.00 80.25 96 ALA A C 1
ATOM 771 O O . ALA A 1 96 ? -14.276 4.903 3.658 1.00 80.25 96 ALA A O 1
ATOM 772 N N . GLN A 1 97 ? -15.326 5.105 5.633 1.00 82.62 97 GLN A N 1
ATOM 773 C CA . GLN A 1 97 ? -16.397 5.994 5.163 1.00 82.62 97 GLN A CA 1
ATOM 774 C C . GLN A 1 97 ? -15.997 7.473 5.162 1.00 82.62 97 GLN A C 1
ATOM 776 O O . GLN A 1 97 ? -16.510 8.236 4.351 1.00 82.62 97 GLN A O 1
ATOM 781 N N . ASN A 1 98 ? -15.111 7.872 6.076 1.00 85.88 98 ASN A N 1
ATOM 782 C CA . ASN A 1 98 ? -14.582 9.229 6.190 1.00 85.88 98 ASN A CA 1
ATOM 783 C C . ASN A 1 98 ? -13.057 9.150 6.355 1.00 85.88 98 ASN A C 1
ATOM 785 O O . ASN A 1 98 ? -12.561 9.287 7.484 1.00 85.88 98 ASN A O 1
ATOM 789 N N . PRO A 1 99 ? -12.319 8.823 5.281 1.00 87.75 99 PRO A N 1
ATOM 790 C CA . PRO A 1 99 ? -10.875 8.700 5.358 1.00 87.75 99 PRO A CA 1
ATOM 791 C C . PRO A 1 99 ? -10.240 10.094 5.386 1.00 87.75 99 PRO A C 1
ATOM 793 O O . PRO A 1 99 ? -10.784 11.052 4.831 1.00 87.75 99 PRO A O 1
ATOM 796 N N . THR A 1 100 ? -9.094 10.224 6.050 1.00 88.94 100 THR A N 1
ATOM 797 C CA . THR A 1 100 ? -8.338 11.485 6.048 1.00 88.94 100 THR A CA 1
ATOM 798 C C . THR A 1 100 ? -7.446 11.529 4.818 1.00 88.94 100 THR A C 1
ATOM 800 O O . THR A 1 100 ? -6.773 10.547 4.515 1.00 88.94 100 THR A O 1
ATOM 803 N N . LEU A 1 101 ? -7.400 12.673 4.135 1.00 89.81 101 LEU A N 1
ATOM 804 C CA . LEU A 1 101 ? -6.484 12.900 3.019 1.00 89.81 101 LEU A CA 1
ATOM 805 C C . LEU A 1 101 ? -5.114 13.308 3.567 1.00 89.81 101 LEU A C 1
ATOM 807 O O . LEU A 1 101 ? -4.955 14.405 4.098 1.00 89.81 101 LEU A O 1
ATOM 811 N N . ASN A 1 102 ? -4.137 12.409 3.456 1.00 88.38 102 ASN A N 1
ATOM 812 C CA . ASN A 1 102 ? -2.783 12.592 3.997 1.00 88.38 102 ASN A CA 1
ATOM 813 C C . ASN A 1 102 ? -1.738 12.933 2.916 1.00 88.38 102 ASN A C 1
ATOM 815 O O . ASN A 1 102 ? -0.540 12.920 3.185 1.00 88.38 102 ASN A O 1
ATOM 819 N N . ALA A 1 103 ? -2.182 13.211 1.690 1.00 88.06 103 ALA A N 1
ATOM 820 C CA . ALA A 1 103 ? -1.353 13.556 0.537 1.00 88.06 103 ALA A CA 1
ATOM 821 C C . ALA A 1 103 ? -2.111 14.561 -0.358 1.00 88.06 103 ALA A C 1
ATOM 823 O O . ALA A 1 103 ? -3.326 14.702 -0.195 1.00 88.06 103 ALA A O 1
ATOM 824 N N . PRO A 1 104 ? -1.445 15.267 -1.289 1.00 89.56 104 PRO A N 1
ATOM 825 C CA . PRO A 1 104 ? -2.130 16.044 -2.329 1.00 89.56 104 PRO A CA 1
ATOM 826 C C . PRO A 1 104 ? -2.842 15.134 -3.346 1.00 89.56 104 PRO A C 1
ATOM 828 O O . PRO A 1 104 ? -2.544 13.946 -3.429 1.00 89.56 104 PRO A O 1
ATOM 831 N N . ASP A 1 105 ? -3.770 15.674 -4.133 1.00 88.94 105 ASP A N 1
ATOM 832 C CA . ASP A 1 105 ? -4.435 14.931 -5.216 1.00 88.94 105 ASP A CA 1
ATOM 833 C C . ASP A 1 105 ? -3.438 14.636 -6.360 1.00 88.94 105 ASP A C 1
ATOM 835 O O . ASP A 1 105 ? -2.572 15.460 -6.676 1.00 88.94 105 ASP A O 1
ATOM 839 N N . CYS A 1 106 ? -3.516 13.444 -6.959 1.00 86.81 106 CYS A N 1
ATOM 840 C CA . CYS A 1 106 ? -2.620 13.018 -8.040 1.00 86.81 106 CYS A CA 1
ATOM 841 C C . CYS A 1 106 ? -2.774 13.827 -9.334 1.00 86.81 106 CYS A C 1
ATOM 843 O O . CYS A 1 106 ? -1.834 13.892 -10.130 1.00 86.81 106 CYS A O 1
ATOM 845 N N . TRP A 1 107 ? -3.928 14.446 -9.543 1.00 84.88 107 TRP A N 1
ATOM 846 C CA . TRP A 1 107 ? -4.254 15.245 -10.717 1.00 84.88 107 TRP A CA 1
ATOM 847 C C . TRP A 1 107 ? -4.003 16.747 -10.501 1.00 84.88 107 TRP A C 1
ATOM 849 O O . TRP A 1 107 ? -4.192 17.535 -11.429 1.00 84.88 107 TRP A O 1
ATOM 859 N N . GLY A 1 108 ? -3.473 17.123 -9.330 1.00 72.94 108 GLY A N 1
ATOM 860 C CA . GLY A 1 108 ? -3.056 18.481 -8.966 1.00 72.94 108 GLY A CA 1
ATOM 861 C C . GLY A 1 108 ? -3.938 19.110 -7.880 1.00 72.94 108 GLY A C 1
ATOM 862 O O . GLY A 1 108 ? -4.943 18.523 -7.500 1.00 72.94 108 GLY A O 1
ATOM 863 N N . PRO A 1 109 ? -3.569 20.286 -7.337 1.00 51.16 109 PRO A N 1
ATOM 864 C CA . PRO A 1 109 ? -4.495 21.076 -6.526 1.00 51.16 109 PRO A CA 1
ATOM 865 C C . PRO A 1 109 ? -5.739 21.511 -7.316 1.00 51.16 109 PRO A C 1
ATOM 867 O O . PRO A 1 109 ? -5.612 21.769 -8.537 1.00 51.16 109 PRO A O 1
#

Foldseek 3Di:
DDDDPQLADDDFADPDKWFFAPQAVWDAFAADLERPRGDPDPPHTDHGGWIKGFAAWDFHFFDDPLGQRIKTFIATPPRRHTHIDGCV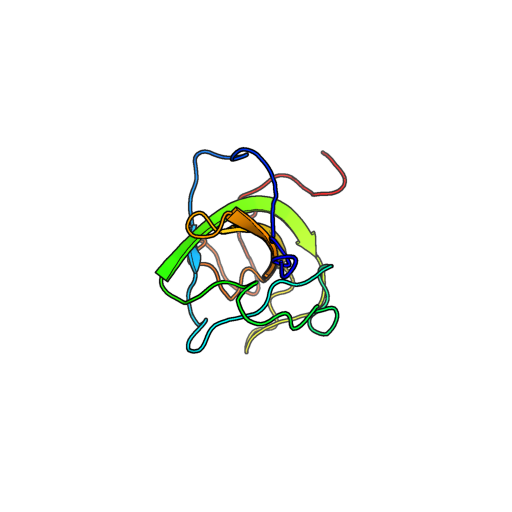RTPADDDSVGGDGPYHHPVGD

Radius of gyration: 13.24 Å; chains: 1; bounding box: 40×34×28 Å

Sequence (109 aa):
MTEQASCTFGAPVHEQRWQAVDAVGGVYWRNSPHWNDTDRIPGCGFYQGDYIHLICYDYGDAVGPHGNRLWYRAQDEKNNSIGFINDHYLNTPGTAQNPTLNAPDCWGP

Organism: NCBI:txid76021

Secondary structure (DSSP, 8-state):
--------------S-EEEB-S-TT-EE-BSSS-TT-----TT-EE-TT-EEEEEEEEEEEEETTTTEEEEEEEEETTT--EEEEEGGGB--SB-SSSB---S-BTT--